Protein AF-A0A821MF45-F1 (afdb_monomer_lite)

pLDDT: mean 86.81, std 12.91, range [46.56, 97.62]

Foldseek 3Di:
DVVQLVVQLVVQCVVVVHPDRDLVSSLVSCVVVVNPVCNVVSVVVVVVVVVVVVVVCCVVVVPPVPVDDPVVVVVVVVVVVVVVVVVVVVVVVVVVVVVVVVVVVVVVVVVVVVVVVVPPDDD

Structure (mmCIF, N/CA/C/O backbone):
data_AF-A0A821MF45-F1
#
_entry.id   AF-A0A821MF45-F1
#
loop_
_atom_site.group_PDB
_atom_site.id
_atom_site.type_symbol
_atom_site.label_atom_id
_atom_site.label_alt_id
_atom_site.label_comp_id
_atom_site.label_asym_id
_atom_site.label_entity_id
_atom_site.label_seq_id
_atom_site.pdbx_PDB_ins_code
_atom_site.Cartn_x
_atom_site.Cartn_y
_atom_site.Cartn_z
_atom_site.occupancy
_atom_site.B_iso_or_equiv
_atom_site.auth_seq_id
_atom_site.auth_comp_id
_atom_site.auth_asym_id
_atom_site.auth_atom_id
_atom_site.pdbx_PDB_model_num
ATOM 1 N N . PHE A 1 1 ? -20.287 -16.683 11.703 1.00 87.75 1 PHE A N 1
ATOM 2 C CA . PHE A 1 1 ? -19.263 -15.926 12.452 1.00 87.75 1 PHE A CA 1
ATOM 3 C C . PHE A 1 1 ? -18.827 -14.666 11.709 1.00 87.75 1 PHE A C 1
ATOM 5 O O . PHE A 1 1 ? -19.216 -13.597 12.150 1.00 87.75 1 PHE A O 1
ATOM 12 N N . ILE A 1 2 ? -18.114 -14.753 10.572 1.00 93.69 2 ILE A N 1
ATOM 13 C CA . ILE A 1 2 ? -17.617 -13.555 9.856 1.00 93.69 2 ILE A CA 1
ATOM 14 C C . ILE A 1 2 ? -18.747 -12.597 9.452 1.00 93.69 2 ILE A C 1
ATOM 16 O O . ILE A 1 2 ? -18.657 -11.413 9.747 1.00 93.69 2 ILE A O 1
ATOM 20 N N . HIS A 1 3 ? -19.841 -13.096 8.865 1.00 95.75 3 HIS A N 1
ATOM 21 C CA . HIS A 1 3 ? -20.995 -12.248 8.529 1.00 95.75 3 HIS A CA 1
ATOM 22 C C . HIS A 1 3 ? -21.604 -11.552 9.753 1.00 95.75 3 HIS A C 1
ATOM 24 O O . HIS A 1 3 ? -21.894 -10.364 9.699 1.00 95.75 3 HIS A O 1
ATOM 30 N N . THR A 1 4 ? -21.755 -12.273 10.865 1.00 94.94 4 THR A N 1
ATOM 31 C CA . THR A 1 4 ? -22.284 -11.732 12.126 1.00 94.94 4 THR A CA 1
ATOM 32 C C . THR A 1 4 ? -21.389 -10.621 12.673 1.00 94.94 4 THR A C 1
ATOM 34 O O . THR A 1 4 ? -21.879 -9.566 13.059 1.00 94.94 4 THR A O 1
ATOM 37 N N . LEU A 1 5 ? -20.070 -10.837 12.654 1.00 94.06 5 LEU A N 1
ATOM 38 C CA . LEU A 1 5 ? -19.088 -9.845 13.080 1.00 94.06 5 LEU A CA 1
ATOM 39 C C . LEU A 1 5 ? -19.088 -8.620 12.158 1.00 94.06 5 LEU A C 1
ATOM 41 O O . LEU A 1 5 ? -19.049 -7.497 12.647 1.00 94.06 5 LEU A O 1
ATOM 45 N N . ALA A 1 6 ? -19.175 -8.826 10.842 1.00 95.12 6 ALA A N 1
ATOM 46 C CA . ALA A 1 6 ? -19.237 -7.746 9.863 1.00 95.12 6 ALA A CA 1
ATOM 47 C C . ALA A 1 6 ? -20.502 -6.894 10.035 1.00 95.12 6 ALA A C 1
ATOM 49 O O . ALA A 1 6 ? -20.418 -5.670 10.007 1.00 95.12 6 ALA A O 1
ATOM 50 N N . LEU A 1 7 ? -21.654 -7.526 10.280 1.00 95.19 7 LEU A N 1
ATOM 51 C CA . LEU A 1 7 ? -22.908 -6.824 10.548 1.00 95.19 7 LEU A CA 1
ATOM 52 C C . LEU A 1 7 ? -22.812 -5.992 11.835 1.00 95.19 7 LEU A C 1
ATOM 54 O O . LEU A 1 7 ? -23.200 -4.826 11.847 1.00 95.19 7 LEU A O 1
ATOM 58 N N . GLN A 1 8 ? -22.222 -6.561 12.890 1.00 95.31 8 GLN A N 1
ATOM 59 C CA . GLN A 1 8 ? -22.036 -5.857 14.157 1.00 95.31 8 GLN A CA 1
ATOM 60 C C . GLN A 1 8 ? -21.036 -4.698 14.041 1.00 95.31 8 GLN A C 1
ATOM 62 O O . GLN A 1 8 ? -21.271 -3.622 14.585 1.00 95.31 8 GLN A O 1
ATOM 67 N N . ALA A 1 9 ? -19.941 -4.881 13.304 1.00 96.06 9 ALA A N 1
ATOM 68 C CA . ALA A 1 9 ? -18.974 -3.820 13.038 1.00 96.06 9 ALA A CA 1
ATOM 69 C C . ALA A 1 9 ? -19.562 -2.711 12.155 1.00 96.06 9 ALA A C 1
ATOM 71 O O . ALA A 1 9 ? -19.245 -1.540 12.361 1.00 96.06 9 ALA A O 1
ATOM 72 N N . ASN A 1 10 ? -20.446 -3.059 11.214 1.00 95.69 10 ASN A N 1
ATOM 73 C CA . ASN A 1 10 ? -21.181 -2.080 10.423 1.00 95.69 10 ASN A CA 1
ATOM 74 C C . ASN A 1 10 ? -22.114 -1.241 11.308 1.00 95.69 10 ASN A C 1
ATOM 76 O O . ASN A 1 10 ? -22.067 -0.017 11.241 1.00 95.69 10 ASN A O 1
ATOM 80 N N . ALA A 1 11 ? -22.857 -1.873 12.222 1.00 95.50 11 ALA A N 1
ATOM 81 C CA . ALA A 1 11 ? -23.696 -1.155 13.183 1.00 95.50 11 ALA A CA 1
ATOM 82 C C . ALA A 1 11 ? -22.881 -0.183 14.060 1.00 95.50 11 ALA A C 1
ATOM 84 O O . ALA A 1 11 ? -23.290 0.958 14.264 1.00 95.50 11 ALA A O 1
ATOM 85 N N . VAL A 1 12 ? -21.693 -0.587 14.533 1.00 95.62 12 VAL A N 1
ATOM 86 C CA . VAL A 1 12 ? -20.781 0.310 15.275 1.00 95.62 12 VAL A CA 1
ATOM 87 C C . VAL A 1 12 ? -20.274 1.460 14.391 1.00 95.62 12 VAL A C 1
ATOM 89 O O . VAL A 1 12 ? -20.175 2.597 14.851 1.00 95.62 12 VAL A O 1
ATOM 92 N N . CYS A 1 13 ? -19.966 1.195 13.120 1.00 96.94 13 CYS A N 1
ATOM 93 C CA . CYS A 1 13 ? -19.527 2.213 12.163 1.00 96.94 13 CYS A CA 1
ATOM 94 C C . CYS A 1 13 ? -20.610 3.277 11.916 1.00 96.94 13 CYS A C 1
ATOM 96 O O . CYS A 1 13 ? -20.317 4.476 11.932 1.00 96.94 13 CYS A O 1
ATOM 98 N N . GLU A 1 14 ? -21.856 2.835 11.739 1.00 95.19 14 GLU A N 1
ATOM 99 C CA . GLU A 1 14 ? -23.032 3.691 11.565 1.00 95.19 14 GLU A CA 1
ATOM 100 C C . GLU A 1 14 ? -23.310 4.527 12.821 1.00 95.19 14 GLU A C 1
ATOM 102 O O . GLU A 1 14 ? -23.543 5.730 12.713 1.00 95.19 14 GLU A O 1
ATOM 107 N N . GLN A 1 15 ? -23.183 3.936 14.016 1.00 94.75 15 GLN A N 1
ATOM 108 C CA . GLN A 1 15 ? -23.305 4.655 15.294 1.00 94.75 15 GLN A CA 1
ATOM 109 C C . GLN A 1 15 ? -22.263 5.768 15.453 1.00 94.75 15 GLN A C 1
ATOM 111 O O . GLN A 1 15 ? -22.558 6.816 16.023 1.00 94.75 15 GLN A O 1
ATOM 116 N N . GLN A 1 16 ? -21.049 5.565 14.935 1.00 93.75 16 GLN A N 1
ATOM 117 C CA . GLN A 1 16 ? -19.989 6.579 14.939 1.00 93.75 16 GLN A CA 1
ATOM 118 C C . GLN A 1 16 ? -20.102 7.580 13.775 1.00 93.75 16 GLN A C 1
ATOM 120 O O . GLN A 1 16 ? -19.211 8.415 13.611 1.00 93.75 16 GLN A O 1
ATOM 125 N N . ALA A 1 17 ? -21.158 7.496 12.955 1.00 92.81 17 ALA A N 1
ATOM 126 C CA . ALA A 1 17 ? -21.370 8.306 11.754 1.00 92.81 17 ALA A CA 1
ATOM 127 C C . ALA A 1 17 ? -20.178 8.286 10.772 1.00 92.81 17 ALA A C 1
ATOM 129 O O . ALA A 1 17 ? -19.915 9.260 10.058 1.00 92.81 17 ALA A O 1
ATOM 130 N N . LYS A 1 18 ? -19.439 7.169 10.721 1.00 93.31 18 LYS A N 1
ATOM 131 C CA . LYS A 1 18 ? -18.311 6.979 9.802 1.00 93.31 18 LYS A CA 1
ATOM 132 C C . LYS A 1 18 ? -18.757 6.190 8.575 1.00 93.31 18 LYS A C 1
ATOM 134 O O . LYS A 1 18 ? -19.588 5.295 8.658 1.00 93.31 18 LYS A O 1
ATOM 139 N N . LYS A 1 19 ? -18.161 6.509 7.423 1.00 93.62 19 LYS A N 1
ATOM 140 C CA . LYS A 1 19 ? -18.448 5.842 6.137 1.00 93.62 19 LYS A CA 1
ATOM 141 C C . LYS A 1 19 ? -17.608 4.586 5.895 1.00 93.62 19 LYS A C 1
ATOM 143 O O . LYS A 1 19 ? -17.921 3.813 5.000 1.00 93.62 19 LYS A O 1
ATOM 148 N N . LEU A 1 20 ? -16.512 4.425 6.636 1.00 94.75 20 LEU A N 1
ATOM 149 C CA . LEU A 1 20 ? -15.548 3.344 6.456 1.00 94.75 20 LEU A CA 1
ATOM 150 C C . LEU A 1 20 ? -15.401 2.558 7.752 1.00 94.75 20 LEU A C 1
ATOM 152 O O . LEU A 1 20 ? -15.209 3.137 8.823 1.00 94.75 20 LEU A O 1
ATOM 156 N N . ILE A 1 21 ? -15.450 1.232 7.634 1.00 94.31 21 ILE A N 1
ATOM 157 C CA . ILE A 1 21 ? -15.221 0.330 8.758 1.00 94.31 21 IL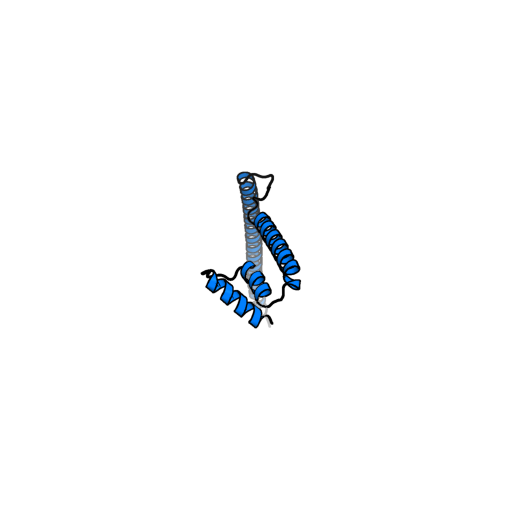E A CA 1
ATOM 158 C C . ILE A 1 21 ? -13.722 0.325 9.075 1.00 94.31 21 ILE A C 1
ATOM 160 O O . ILE A 1 21 ? -12.911 -0.140 8.277 1.00 94.31 21 ILE A O 1
ATOM 164 N N . HIS A 1 22 ? -13.360 0.849 10.244 1.00 92.38 22 HIS A N 1
ATOM 165 C CA . HIS A 1 22 ? -11.993 0.849 10.756 1.00 92.38 22 HIS A CA 1
ATOM 166 C C . HIS A 1 22 ? -11.735 -0.369 11.662 1.00 92.38 22 HIS A C 1
ATOM 168 O O . HIS A 1 22 ? -12.691 -0.938 12.196 1.00 92.38 22 HIS A O 1
ATOM 174 N N . PRO A 1 23 ? -10.462 -0.757 11.884 1.00 92.06 23 PRO A N 1
ATOM 175 C CA . PRO A 1 23 ? -10.100 -1.848 12.796 1.00 92.06 23 PRO A CA 1
ATOM 176 C C . PRO A 1 23 ? -10.698 -1.692 14.203 1.00 92.06 23 PRO A C 1
ATOM 178 O O . PRO A 1 23 ? -11.158 -2.672 14.786 1.00 92.06 23 PRO A O 1
ATOM 181 N N . ASP A 1 24 ? -10.806 -0.457 14.697 1.00 92.50 24 ASP A N 1
ATOM 182 C CA . ASP A 1 24 ? -11.441 -0.140 15.982 1.00 92.50 24 ASP A CA 1
ATOM 183 C C . ASP A 1 24 ? -12.899 -0.615 16.057 1.00 92.50 24 ASP A C 1
ATOM 185 O O . ASP A 1 24 ? -13.348 -1.103 17.093 1.00 92.50 24 ASP A O 1
ATOM 189 N N . HIS A 1 25 ? -13.645 -0.536 14.948 1.00 94.56 25 HIS A N 1
ATOM 190 C CA . HIS A 1 25 ? -15.045 -0.966 14.911 1.00 94.56 25 HIS A CA 1
ATOM 191 C C . HIS A 1 25 ? -15.166 -2.486 15.077 1.00 94.56 25 HIS A C 1
ATOM 193 O O . HIS A 1 25 ? -16.144 -2.965 15.648 1.00 94.56 25 HIS A O 1
ATOM 199 N N . ILE A 1 26 ? -14.164 -3.247 14.621 1.00 93.69 26 ILE A N 1
ATOM 200 C CA . ILE A 1 26 ? -14.099 -4.701 14.815 1.00 93.69 26 ILE A CA 1
ATOM 201 C C . ILE A 1 26 ? -13.828 -5.027 16.285 1.00 93.69 26 ILE A C 1
ATOM 203 O O . ILE A 1 26 ? -14.464 -5.921 16.837 1.00 93.69 26 ILE A O 1
ATOM 207 N N . VAL A 1 27 ? -12.936 -4.278 16.942 1.00 93.19 27 VAL A N 1
ATOM 208 C CA . VAL A 1 27 ? -12.635 -4.451 18.373 1.00 93.19 27 VAL A CA 1
ATOM 209 C C . VAL A 1 27 ? -13.880 -4.199 19.227 1.00 93.19 27 VAL A C 1
ATOM 211 O O . VAL A 1 27 ? -14.224 -5.027 20.068 1.00 93.19 27 VAL A O 1
ATOM 214 N N . THR A 1 28 ? -14.611 -3.112 18.967 1.00 92.94 28 THR A N 1
ATOM 215 C CA . THR A 1 28 ? -15.874 -2.820 19.665 1.00 92.94 28 THR A CA 1
ATOM 216 C C . THR A 1 28 ? -16.969 -3.843 19.342 1.00 92.94 28 THR A C 1
ATOM 218 O O . THR A 1 28 ? -17.748 -4.217 20.216 1.00 92.94 28 THR A O 1
ATOM 221 N N . ALA A 1 29 ? -17.034 -4.343 18.105 1.00 94.44 29 ALA A N 1
ATOM 222 C CA . ALA A 1 29 ? -17.979 -5.397 17.742 1.00 94.44 29 ALA A CA 1
ATOM 223 C C . ALA A 1 29 ? -17.707 -6.710 18.495 1.00 94.44 29 ALA A C 1
ATOM 225 O O . ALA A 1 29 ? -18.655 -7.379 18.903 1.00 94.44 29 ALA A O 1
ATOM 226 N N . LEU A 1 30 ? -16.436 -7.062 18.723 1.00 93.06 30 LEU A N 1
ATOM 227 C CA . LEU A 1 30 ? -16.057 -8.224 19.533 1.00 93.06 30 LEU A CA 1
ATOM 228 C C . LEU A 1 30 ? -16.465 -8.059 21.001 1.00 93.06 30 LEU A C 1
ATOM 230 O O . LEU A 1 30 ? -16.981 -9.016 21.578 1.00 93.06 30 LEU A O 1
ATOM 234 N N . ASP A 1 31 ? -16.300 -6.861 21.573 1.00 91.75 31 ASP A N 1
ATOM 235 C CA . ASP A 1 31 ? -16.756 -6.561 22.938 1.00 91.75 31 ASP A CA 1
ATOM 236 C C . ASP A 1 31 ? -18.281 -6.741 23.062 1.00 91.75 31 ASP A C 1
ATOM 238 O O . ASP A 1 31 ? -18.765 -7.421 23.968 1.00 91.75 31 ASP A O 1
ATOM 242 N N . ASN A 1 32 ? -19.042 -6.208 22.100 1.00 91.00 32 ASN A N 1
ATOM 243 C CA . ASN A 1 32 ? -20.507 -6.291 22.077 1.00 91.00 32 ASN A CA 1
ATOM 244 C C . ASN A 1 32 ? -21.035 -7.726 21.914 1.00 91.00 32 ASN A C 1
ATOM 246 O O . ASN A 1 32 ? -22.122 -8.043 22.391 1.00 91.00 32 ASN A O 1
ATOM 250 N N . LEU A 1 33 ? -20.280 -8.592 21.235 1.00 91.44 33 LEU A N 1
ATOM 251 C CA . LEU A 1 33 ? -20.617 -10.008 21.063 1.00 91.44 33 LEU A CA 1
ATOM 252 C C . LEU A 1 33 ? -20.148 -10.882 22.243 1.00 91.44 33 LEU A C 1
ATOM 254 O O . LEU A 1 33 ? -20.424 -12.080 22.252 1.00 91.44 33 LEU A O 1
ATOM 258 N N . GLY A 1 34 ? -19.444 -10.311 23.229 1.00 92.44 34 GLY A N 1
ATOM 259 C CA . GLY A 1 34 ? -18.923 -11.035 24.394 1.00 92.44 34 GLY A CA 1
ATOM 260 C C . GLY A 1 34 ? -17.620 -11.803 24.136 1.00 92.44 34 GLY A C 1
ATOM 261 O O . GLY A 1 34 ? -17.235 -12.662 24.927 1.00 92.44 34 GLY A O 1
ATOM 262 N N . PHE A 1 35 ? -16.907 -11.497 23.051 1.00 92.00 35 PHE A N 1
ATOM 263 C CA . PHE A 1 35 ? -15.689 -12.186 22.607 1.00 92.00 35 PHE A CA 1
ATOM 264 C C . PHE A 1 35 ? -14.394 -11.517 23.101 1.00 92.00 35 PHE A C 1
ATOM 266 O O . PHE A 1 35 ? -13.394 -11.431 22.384 1.00 92.00 35 PHE A O 1
ATOM 273 N N . ASN A 1 36 ? -14.384 -11.081 24.362 1.00 88.25 36 ASN A N 1
ATOM 274 C CA . ASN A 1 36 ? -13.290 -10.306 24.964 1.00 88.25 36 ASN A CA 1
ATOM 275 C C . ASN A 1 36 ? -11.937 -11.039 24.981 1.00 88.25 36 ASN A C 1
ATOM 277 O O . ASN A 1 36 ? -10.887 -10.398 24.969 1.00 88.25 36 ASN A O 1
ATOM 281 N N . SER A 1 37 ? -11.936 -12.375 24.977 1.00 92.62 37 SER A N 1
ATOM 282 C CA . SER A 1 37 ? -10.714 -13.190 24.937 1.00 92.62 37 SER A CA 1
ATOM 283 C C . SER A 1 37 ? -9.881 -12.962 23.671 1.00 92.62 37 SER A C 1
ATOM 285 O O . SER A 1 37 ? -8.654 -13.033 23.719 1.00 92.62 37 SER A O 1
ATOM 287 N N . TYR A 1 38 ? -10.523 -12.633 22.547 1.00 90.44 38 TYR A N 1
ATOM 288 C CA . TYR A 1 38 ? -9.845 -12.388 21.272 1.00 90.44 38 TYR A CA 1
ATOM 289 C C . TYR A 1 38 ? -9.321 -10.958 21.128 1.00 90.44 38 TYR A C 1
ATOM 291 O O . TYR A 1 38 ? -8.426 -10.715 20.319 1.00 90.44 38 TYR A O 1
ATOM 299 N N . LYS A 1 39 ? -9.808 -10.023 21.952 1.00 89.38 39 LYS A N 1
ATOM 300 C CA . LYS A 1 39 ? -9.476 -8.596 21.881 1.00 89.38 39 LYS A CA 1
ATOM 301 C C . LYS A 1 39 ? -7.974 -8.333 21.884 1.00 89.38 39 LYS A C 1
ATOM 303 O O . LYS A 1 39 ? -7.478 -7.590 21.045 1.00 89.38 39 LYS A O 1
ATOM 308 N N . LYS A 1 40 ? -7.246 -8.976 22.801 1.00 91.94 40 LYS A N 1
ATOM 309 C CA . LYS A 1 40 ? -5.792 -8.808 22.933 1.00 91.94 40 LYS A CA 1
ATOM 310 C C . LYS A 1 40 ? -5.058 -9.218 21.654 1.00 91.94 40 LYS A C 1
ATOM 312 O O . LYS A 1 40 ? -4.191 -8.493 21.183 1.00 91.94 40 LYS A O 1
ATOM 317 N N . ASN A 1 41 ? -5.448 -10.345 21.064 1.00 92.12 41 ASN A N 1
ATOM 318 C CA . ASN A 1 41 ? -4.836 -10.835 19.831 1.00 92.12 41 ASN A CA 1
ATOM 319 C C . ASN A 1 41 ? -5.168 -9.923 18.643 1.00 92.12 41 ASN A C 1
ATOM 321 O O . ASN A 1 41 ? -4.300 -9.661 17.817 1.00 92.12 41 ASN A O 1
ATOM 325 N N . CYS A 1 42 ? -6.395 -9.398 18.580 1.00 92.00 42 CYS A N 1
ATOM 326 C CA . CYS A 1 42 ? -6.802 -8.448 17.546 1.00 92.00 42 CYS A CA 1
ATOM 327 C C . CYS A 1 42 ? -6.057 -7.111 17.649 1.00 92.00 42 CYS A C 1
ATOM 329 O O . CYS A 1 42 ? -5.643 -6.580 16.624 1.00 92.00 42 CYS A O 1
ATOM 331 N N . LEU A 1 43 ? -5.850 -6.588 18.862 1.00 92.38 43 LEU A N 1
ATOM 332 C CA . LEU A 1 43 ? -5.081 -5.359 19.081 1.00 92.38 43 LEU A CA 1
ATOM 333 C C . LEU A 1 43 ? -3.614 -5.532 18.675 1.00 92.38 43 LEU A C 1
ATOM 335 O O . LEU A 1 43 ? -3.089 -4.694 17.949 1.00 92.38 43 LEU A O 1
ATOM 339 N N . ASN A 1 44 ? -2.988 -6.650 19.050 1.00 94.12 44 ASN A N 1
ATOM 340 C CA . ASN A 1 44 ? -1.623 -6.958 18.619 1.00 94.12 44 ASN A CA 1
ATOM 341 C C . ASN A 1 44 ? -1.529 -7.062 17.087 1.00 94.12 44 ASN A C 1
ATOM 343 O O . ASN A 1 44 ? -0.632 -6.489 16.479 1.00 94.12 44 ASN A O 1
ATOM 347 N N . ALA A 1 45 ? -2.479 -7.751 16.444 1.00 93.31 45 ALA A N 1
ATOM 348 C CA . ALA A 1 45 ? -2.513 -7.866 14.985 1.00 93.31 45 ALA A CA 1
ATOM 349 C C . ALA A 1 45 ? -2.718 -6.506 14.294 1.00 93.31 45 ALA A C 1
ATOM 351 O O . ALA A 1 45 ? -2.148 -6.261 13.232 1.00 93.31 45 ALA A O 1
ATOM 352 N N . MET A 1 46 ? -3.511 -5.614 14.897 1.00 92.19 46 MET A N 1
ATOM 353 C CA . MET A 1 46 ? -3.709 -4.247 14.416 1.00 92.19 46 MET A CA 1
ATOM 354 C C . MET A 1 46 ? -2.410 -3.438 14.475 1.00 92.19 46 MET A C 1
ATOM 356 O O . MET A 1 46 ? -2.073 -2.772 13.498 1.00 92.19 46 MET A O 1
ATOM 360 N N . GLU A 1 47 ? -1.670 -3.527 15.582 1.00 94.12 47 GLU A N 1
ATOM 361 C CA . GLU A 1 47 ? -0.372 -2.865 15.747 1.00 94.12 47 GLU A CA 1
ATOM 362 C C . GLU A 1 47 ? 0.646 -3.385 14.727 1.00 94.12 47 GLU A C 1
ATOM 364 O O . GLU A 1 47 ? 1.218 -2.594 13.978 1.00 94.12 47 GLU A O 1
ATOM 369 N N . THR A 1 48 ? 0.785 -4.708 14.589 1.00 94.44 48 THR A N 1
ATOM 370 C CA . THR A 1 48 ? 1.674 -5.314 13.585 1.00 94.44 48 THR A CA 1
ATOM 371 C C . THR A 1 48 ? 1.318 -4.865 12.165 1.00 94.44 48 THR A C 1
ATOM 373 O O . THR A 1 48 ? 2.191 -4.449 11.404 1.00 94.44 48 THR A O 1
ATOM 376 N N . ALA A 1 49 ? 0.033 -4.867 11.798 1.00 93.00 49 ALA A N 1
ATOM 377 C CA . ALA A 1 49 ? -0.402 -4.395 10.484 1.00 93.00 49 ALA A CA 1
ATOM 378 C C . ALA A 1 49 ? -0.101 -2.900 10.278 1.00 93.00 49 ALA A C 1
ATOM 380 O O . ALA A 1 49 ? 0.273 -2.477 9.180 1.00 93.00 49 ALA A O 1
ATOM 381 N N . GLN A 1 50 ? -0.240 -2.084 11.325 1.00 92.12 50 GLN A N 1
ATOM 382 C CA . GLN A 1 50 ? 0.079 -0.661 11.276 1.00 92.12 50 GLN A CA 1
ATOM 383 C C . GLN A 1 50 ? 1.584 -0.422 11.102 1.00 92.12 50 GLN A C 1
ATOM 385 O O . GLN A 1 50 ? 1.975 0.425 10.292 1.00 92.12 50 GLN A O 1
ATOM 390 N N . GLU A 1 51 ? 2.427 -1.186 11.792 1.00 94.38 51 GLU A N 1
ATOM 391 C CA . GLU A 1 51 ? 3.880 -1.161 11.626 1.00 94.38 51 GLU A CA 1
ATOM 392 C C . GLU A 1 51 ? 4.296 -1.578 10.215 1.00 94.38 51 GLU A C 1
ATOM 394 O O . GLU A 1 51 ? 5.074 -0.872 9.571 1.00 94.38 51 GLU A O 1
ATOM 399 N N . GLU A 1 52 ? 3.740 -2.668 9.686 1.00 93.69 52 GLU A N 1
ATOM 400 C CA . GLU A 1 52 ? 4.004 -3.117 8.318 1.00 93.69 52 GLU A CA 1
ATOM 401 C C . GLU A 1 52 ? 3.612 -2.055 7.288 1.00 93.69 52 GLU A C 1
ATOM 403 O O . GLU A 1 52 ? 4.365 -1.767 6.352 1.00 93.69 52 GLU A O 1
ATOM 408 N N . MET A 1 53 ? 2.447 -1.429 7.462 1.00 91.38 53 MET A N 1
ATOM 409 C CA . MET A 1 53 ? 1.994 -0.340 6.599 1.00 91.38 53 MET A CA 1
ATOM 410 C C . MET A 1 53 ? 2.909 0.882 6.715 1.00 91.38 53 MET A C 1
ATOM 412 O O . MET A 1 53 ? 3.226 1.506 5.699 1.00 91.38 53 MET A O 1
ATOM 416 N N . ALA A 1 54 ? 3.389 1.210 7.916 1.00 90.38 54 ALA A N 1
ATOM 417 C CA . ALA A 1 54 ? 4.353 2.284 8.125 1.00 90.38 54 ALA A CA 1
ATOM 418 C C . ALA A 1 54 ? 5.704 1.971 7.462 1.00 90.38 54 ALA A C 1
ATOM 420 O O . ALA A 1 54 ? 6.274 2.836 6.796 1.00 90.38 54 ALA A O 1
ATOM 421 N N . GLN A 1 55 ? 6.198 0.737 7.569 1.00 88.81 55 GLN A N 1
ATOM 422 C CA . GLN A 1 55 ? 7.417 0.288 6.896 1.00 88.81 55 GLN A CA 1
ATOM 423 C C . GLN A 1 55 ? 7.266 0.327 5.373 1.00 88.81 55 GLN A C 1
ATOM 425 O O . GLN A 1 55 ? 8.146 0.845 4.690 1.00 88.81 55 GLN A O 1
ATOM 430 N N . LYS A 1 56 ? 6.141 -0.149 4.823 1.00 88.81 56 LYS A N 1
ATOM 431 C CA . LYS A 1 56 ? 5.836 -0.051 3.385 1.00 88.81 56 LYS A CA 1
ATOM 432 C C . LYS A 1 56 ? 5.789 1.404 2.927 1.00 88.81 56 LYS A C 1
ATOM 434 O O . LYS A 1 56 ? 6.395 1.743 1.917 1.00 88.81 56 LYS A O 1
ATOM 439 N N . ARG A 1 57 ? 5.148 2.290 3.697 1.00 85.75 57 ARG A N 1
ATOM 440 C CA . ARG A 1 57 ? 5.139 3.734 3.416 1.00 85.75 57 ARG A CA 1
ATOM 441 C C . ARG A 1 57 ? 6.543 4.324 3.436 1.00 85.75 57 ARG A C 1
ATOM 443 O O . ARG A 1 57 ? 6.853 5.079 2.527 1.00 85.75 57 ARG A O 1
ATOM 450 N N . LYS A 1 58 ? 7.390 3.954 4.402 1.00 84.00 58 LYS A N 1
ATOM 451 C CA . LYS A 1 58 ? 8.806 4.357 4.446 1.00 84.00 58 LYS A CA 1
ATOM 452 C C . LYS A 1 58 ? 9.608 3.802 3.270 1.00 84.00 58 LYS A C 1
ATOM 454 O O . LYS A 1 58 ? 10.478 4.499 2.782 1.00 84.00 58 LYS A O 1
ATOM 459 N N . LYS A 1 59 ? 9.323 2.593 2.784 1.00 81.88 59 LYS A N 1
ATOM 460 C CA . LYS A 1 59 ? 9.970 2.049 1.577 1.00 81.88 59 LYS A CA 1
ATOM 461 C C . LYS A 1 59 ? 9.534 2.779 0.302 1.00 81.88 59 LYS A C 1
ATOM 463 O O . LYS A 1 59 ? 10.358 2.990 -0.572 1.00 81.88 59 LYS A O 1
ATOM 468 N N . LEU A 1 60 ? 8.259 3.163 0.206 1.00 77.88 60 LEU A N 1
ATOM 469 C CA . LEU A 1 60 ? 7.693 3.847 -0.966 1.00 77.88 60 LEU A CA 1
ATOM 470 C C . LEU A 1 60 ? 8.012 5.350 -1.005 1.00 77.88 60 LEU A C 1
ATOM 472 O O . LEU A 1 60 ? 8.331 5.884 -2.058 1.00 77.88 60 LEU A O 1
ATOM 476 N N . HIS A 1 61 ? 7.879 6.035 0.134 1.00 69.12 61 HIS A N 1
ATOM 477 C CA . HIS A 1 61 ? 8.033 7.491 0.271 1.00 69.12 61 HIS A CA 1
ATOM 478 C C . HIS A 1 61 ? 9.343 7.895 0.926 1.00 69.12 61 HIS A C 1
ATOM 480 O O . HIS A 1 61 ? 9.670 9.083 0.962 1.00 69.12 61 HIS A O 1
ATOM 486 N N . GLY A 1 62 ? 10.078 6.943 1.499 1.00 66.56 62 GLY A N 1
ATOM 487 C CA . GLY A 1 62 ? 11.459 7.197 1.851 1.00 66.56 62 GLY A CA 1
ATOM 488 C C . GLY A 1 62 ? 12.135 7.615 0.567 1.00 66.56 62 GLY A C 1
ATOM 489 O O . GLY A 1 62 ? 12.236 6.815 -0.363 1.00 66.56 62 GLY A O 1
ATOM 490 N N . LYS A 1 63 ? 12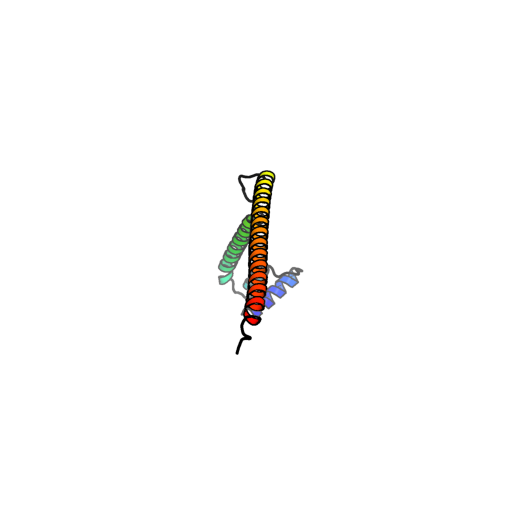.555 8.885 0.510 1.00 59.19 63 LYS A N 1
ATOM 491 C CA . LYS A 1 63 ? 13.566 9.312 -0.450 1.00 59.19 63 LYS A CA 1
ATOM 492 C C . LYS A 1 63 ? 14.610 8.206 -0.425 1.00 59.19 63 LYS A C 1
ATOM 494 O O . LYS A 1 63 ? 15.069 7.894 0.681 1.00 59.19 63 LYS A O 1
ATOM 499 N N . PRO A 1 64 ? 14.939 7.574 -1.564 1.00 57.31 64 PRO A N 1
ATOM 500 C CA . PRO A 1 64 ? 16.081 6.695 -1.559 1.00 57.31 64 PRO A CA 1
ATOM 501 C C . PRO A 1 64 ? 17.194 7.542 -0.962 1.00 57.31 64 PRO A C 1
ATOM 503 O O . PRO A 1 64 ? 17.452 8.651 -1.438 1.00 57.31 64 PRO A O 1
ATOM 506 N N . THR A 1 65 ? 17.822 7.059 0.1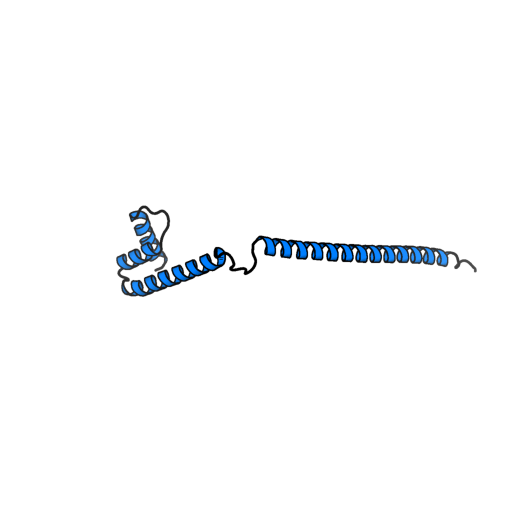04 1.00 54.59 65 THR A N 1
ATOM 507 C CA . THR A 1 65 ? 19.146 7.529 0.503 1.00 54.59 65 THR A CA 1
ATOM 508 C C . THR A 1 65 ? 20.111 7.059 -0.587 1.00 54.59 65 THR A C 1
ATOM 510 O O . THR A 1 65 ? 21.040 6.299 -0.351 1.00 54.59 65 THR A O 1
ATOM 513 N N . SER A 1 66 ? 19.811 7.421 -1.834 1.00 56.22 66 SER A N 1
ATOM 514 C CA . SER A 1 66 ? 20.762 7.462 -2.904 1.00 56.22 66 SER A CA 1
ATOM 515 C C . SER A 1 66 ? 21.807 8.430 -2.393 1.00 56.22 66 SER A C 1
ATOM 517 O O . SER A 1 66 ? 21.518 9.588 -2.096 1.00 56.22 66 SER A O 1
ATOM 519 N N . ILE A 1 67 ? 23.010 7.907 -2.230 1.00 61.97 67 ILE A N 1
ATOM 520 C CA . ILE A 1 67 ? 24.223 8.685 -1.985 1.00 61.97 67 ILE A CA 1
ATOM 521 C C . ILE A 1 67 ? 24.403 9.759 -3.069 1.00 61.97 67 ILE A C 1
ATOM 523 O O . ILE A 1 67 ? 25.079 10.753 -2.840 1.00 61.97 67 ILE A O 1
ATOM 527 N N . TYR A 1 68 ? 23.760 9.560 -4.223 1.00 64.62 68 TYR A N 1
ATOM 528 C CA . TYR A 1 68 ? 23.745 10.462 -5.358 1.00 64.62 68 TYR A CA 1
ATOM 529 C C . TYR A 1 68 ? 22.572 11.430 -5.286 1.00 64.62 68 TYR A C 1
ATOM 531 O O . TYR A 1 68 ? 21.417 11.042 -5.068 1.00 64.62 68 TYR A O 1
ATOM 539 N N . SER A 1 69 ? 22.886 12.693 -5.533 1.00 77.81 69 SER A N 1
ATOM 540 C CA . SER A 1 69 ? 21.918 13.755 -5.762 1.00 77.81 69 SER A CA 1
ATOM 541 C C . SER A 1 69 ? 21.017 13.445 -6.968 1.00 77.81 69 SER A C 1
ATOM 543 O O . SER A 1 69 ? 21.356 12.660 -7.856 1.00 77.81 69 SER A O 1
ATOM 545 N N . GLN A 1 70 ? 19.851 14.095 -7.035 1.00 78.81 70 GLN A N 1
ATOM 546 C CA . GLN A 1 70 ? 18.918 13.945 -8.161 1.00 78.81 70 GLN A CA 1
ATOM 547 C C . GLN A 1 70 ? 19.564 14.302 -9.514 1.00 78.81 70 GLN A C 1
ATOM 549 O O . GLN A 1 70 ? 19.177 13.762 -10.549 1.00 78.81 70 GLN A O 1
ATOM 554 N N . GLU A 1 71 ? 20.537 15.214 -9.509 1.00 82.56 71 GLU A N 1
ATOM 555 C CA . GLU A 1 71 ? 2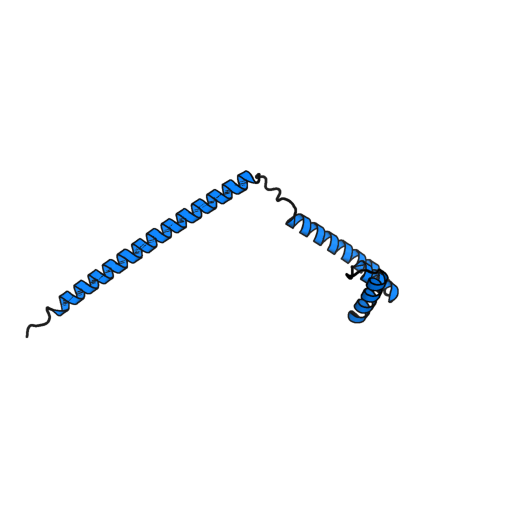1.263 15.638 -10.706 1.00 82.56 71 GLU A CA 1
ATOM 556 C C . GLU A 1 71 ? 22.230 14.558 -11.204 1.00 82.56 71 GLU A C 1
ATOM 558 O O . GLU A 1 71 ? 22.252 14.258 -12.396 1.00 82.56 71 GLU A O 1
ATOM 563 N N . GLU A 1 72 ? 22.983 13.927 -10.302 1.00 85.56 72 GLU A N 1
ATOM 564 C CA . GLU A 1 72 ? 23.892 12.829 -10.649 1.00 85.56 72 GLU A CA 1
ATOM 565 C C . GLU A 1 72 ? 23.133 11.616 -11.189 1.00 85.56 72 GLU A C 1
ATOM 567 O O . GLU A 1 72 ? 23.547 11.034 -12.190 1.00 85.56 72 GLU A O 1
ATOM 572 N N . LEU A 1 73 ? 21.983 11.283 -10.593 1.00 84.81 73 LEU A N 1
ATOM 573 C CA . LEU A 1 73 ? 21.138 10.193 -11.080 1.00 84.81 73 LEU A CA 1
ATOM 574 C C . LEU A 1 73 ? 20.606 10.474 -12.493 1.00 84.81 73 LEU A C 1
ATOM 576 O O . LEU A 1 73 ? 20.575 9.577 -13.332 1.00 84.81 73 LEU A O 1
ATOM 580 N N . ARG A 1 74 ? 20.234 11.729 -12.782 1.00 87.94 74 ARG A N 1
ATOM 581 C CA . ARG A 1 74 ? 19.810 12.135 -14.129 1.00 87.94 74 ARG A CA 1
ATOM 582 C C . ARG A 1 74 ? 20.951 11.997 -15.134 1.00 87.94 74 ARG A C 1
ATOM 584 O O . ARG A 1 74 ? 20.721 11.481 -16.218 1.00 87.94 74 ARG A O 1
ATOM 591 N N . ARG A 1 75 ? 22.172 12.416 -14.774 1.00 91.44 75 ARG A N 1
ATOM 592 C CA . ARG A 1 75 ? 23.346 12.240 -15.647 1.00 91.44 75 ARG A CA 1
ATOM 593 C C . ARG A 1 75 ? 23.584 10.767 -15.971 1.00 91.44 75 ARG A C 1
ATOM 595 O O . ARG A 1 75 ? 23.789 10.438 -17.129 1.00 91.44 75 ARG A O 1
ATOM 602 N N . GLN A 1 76 ? 23.522 9.889 -14.970 1.00 90.50 76 GLN A N 1
ATOM 603 C CA . GLN A 1 76 ? 23.674 8.446 -15.185 1.00 90.50 76 GLN A CA 1
ATOM 604 C C . GLN A 1 76 ? 22.582 7.888 -16.102 1.00 90.50 76 GLN A C 1
ATOM 606 O O . GLN A 1 76 ? 22.875 7.099 -16.993 1.00 90.50 76 GLN A O 1
ATOM 611 N N . GLN A 1 77 ? 21.335 8.318 -15.907 1.00 93.31 77 GLN A N 1
ATOM 612 C CA . GLN A 1 77 ? 20.220 7.905 -16.752 1.00 93.31 77 GLN A CA 1
ATOM 613 C C . GLN A 1 77 ? 20.403 8.348 -18.212 1.00 93.31 77 GLN A C 1
ATOM 615 O O . GLN A 1 77 ? 20.167 7.549 -19.112 1.00 93.31 77 GLN A O 1
ATOM 620 N N . GLU A 1 78 ? 20.837 9.590 -18.442 1.00 95.25 78 GLU A N 1
ATOM 621 C CA . GLU A 1 78 ? 21.089 10.117 -19.788 1.00 95.25 78 GLU A CA 1
ATOM 622 C C . GLU A 1 78 ? 22.185 9.314 -20.499 1.00 95.25 78 GLU A C 1
ATOM 624 O O . GLU A 1 78 ? 21.981 8.879 -21.626 1.00 95.25 78 GLU A O 1
ATOM 629 N N . ILE A 1 79 ? 23.294 9.023 -19.805 1.00 96.06 79 ILE A N 1
ATOM 630 C CA . ILE A 1 79 ? 24.399 8.215 -20.346 1.00 96.06 79 ILE A CA 1
ATOM 631 C C . ILE A 1 79 ? 23.907 6.822 -20.756 1.00 96.06 79 ILE A C 1
ATOM 633 O O . ILE A 1 79 ? 24.228 6.352 -21.844 1.00 96.06 79 ILE A O 1
ATOM 637 N N . LEU A 1 80 ? 23.104 6.164 -19.912 1.00 96.50 80 LEU A N 1
ATOM 638 C CA . LEU A 1 80 ? 22.548 4.844 -20.229 1.00 96.50 80 LEU A CA 1
ATOM 639 C C . LEU A 1 80 ? 21.606 4.890 -21.439 1.00 96.50 80 LEU A C 1
ATOM 641 O O . LEU A 1 80 ? 21.580 3.955 -22.235 1.00 96.50 80 LEU A O 1
ATOM 645 N N . PHE A 1 81 ? 20.827 5.963 -21.588 1.00 97.62 81 PHE A N 1
ATOM 646 C CA . PHE A 1 81 ? 19.960 6.131 -22.751 1.00 97.62 81 PHE A CA 1
ATOM 647 C C . PHE A 1 81 ? 20.732 6.447 -24.028 1.00 97.62 81 PHE A C 1
ATOM 649 O O . PHE A 1 81 ? 20.329 5.978 -25.090 1.00 97.62 81 PHE A O 1
ATOM 656 N N . GLU A 1 82 ? 21.812 7.217 -23.944 1.00 97.12 82 GLU A N 1
ATOM 657 C CA . GLU A 1 82 ? 22.681 7.504 -25.084 1.00 97.12 82 GLU A CA 1
ATOM 658 C C . GLU A 1 82 ? 23.370 6.224 -25.570 1.00 97.12 82 GLU A C 1
ATOM 660 O O . GLU A 1 82 ? 23.235 5.876 -26.740 1.00 97.12 82 GLU A O 1
ATOM 665 N N . GLN A 1 83 ? 23.941 5.434 -24.655 1.00 97.12 83 GLN A N 1
ATOM 666 C CA . GLN A 1 83 ? 24.519 4.121 -24.968 1.00 97.12 83 GLN A CA 1
ATOM 667 C C . GLN A 1 83 ? 23.503 3.176 -25.624 1.00 97.12 83 GLN A C 1
ATOM 669 O O . GLN A 1 83 ? 23.785 2.583 -26.661 1.00 97.12 83 GLN A O 1
ATOM 674 N N . ALA A 1 84 ? 22.289 3.078 -25.073 1.00 96.81 84 ALA A N 1
ATOM 675 C CA . ALA A 1 84 ? 21.247 2.225 -25.644 1.00 96.81 84 ALA A CA 1
ATOM 676 C C . ALA A 1 84 ? 20.803 2.673 -27.050 1.00 96.81 84 ALA A C 1
ATOM 678 O O . ALA A 1 84 ? 20.421 1.840 -2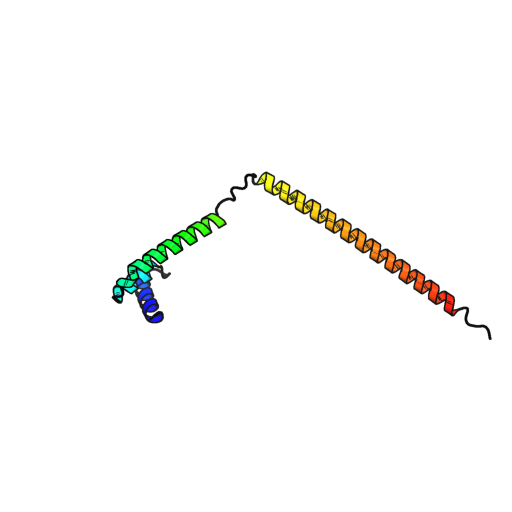7.871 1.00 96.81 84 ALA A O 1
ATOM 679 N N . ARG A 1 85 ? 20.830 3.983 -27.341 1.00 96.88 85 ARG A N 1
ATOM 680 C CA . ARG A 1 85 ? 20.533 4.513 -28.683 1.00 96.88 85 ARG A CA 1
ATOM 681 C C . ARG A 1 85 ? 21.642 4.180 -29.671 1.00 96.88 85 ARG A C 1
ATOM 683 O O . ARG A 1 85 ? 21.327 3.787 -30.788 1.00 96.88 85 ARG A O 1
ATOM 690 N N . GLU A 1 86 ? 22.899 4.327 -29.263 1.00 96.62 86 GLU A N 1
ATOM 691 C CA . GLU A 1 86 ? 24.054 3.980 -30.094 1.00 96.62 86 GLU A CA 1
ATOM 692 C C . GLU A 1 86 ? 24.062 2.488 -30.439 1.00 96.62 86 GLU A C 1
ATOM 694 O O . GLU A 1 86 ? 24.199 2.134 -31.608 1.00 96.62 86 GLU A O 1
ATOM 699 N N . GLU A 1 87 ? 23.842 1.615 -29.451 1.00 96.25 87 GLU A N 1
ATOM 700 C CA . GLU A 1 87 ? 23.751 0.166 -29.669 1.00 96.25 87 GLU A CA 1
ATOM 701 C C . GLU A 1 87 ? 22.614 -0.195 -30.632 1.00 96.25 87 GLU A C 1
ATOM 703 O O . GLU A 1 87 ? 22.802 -1.001 -31.542 1.00 96.25 87 GLU A O 1
ATOM 708 N N . LEU A 1 88 ? 21.439 0.422 -30.470 1.00 96.44 88 LEU A N 1
ATOM 709 C CA . LEU A 1 88 ? 20.308 0.187 -31.365 1.00 96.44 88 LEU A CA 1
ATOM 710 C C . LEU A 1 88 ? 20.612 0.645 -32.795 1.00 96.44 88 LEU A C 1
ATOM 712 O O . LEU A 1 88 ? 20.304 -0.078 -33.739 1.00 96.44 88 LEU A O 1
ATOM 716 N N . GLN A 1 89 ? 21.238 1.812 -32.956 1.00 95.62 89 GLN A N 1
ATOM 717 C CA . GLN A 1 89 ? 21.612 2.324 -34.270 1.00 95.62 89 GLN A CA 1
ATOM 718 C C . GLN A 1 89 ? 22.627 1.402 -34.960 1.00 95.62 89 GLN A C 1
ATOM 720 O O . GLN A 1 89 ? 22.461 1.091 -36.135 1.00 95.62 89 GLN A O 1
ATOM 725 N N . GLN A 1 90 ? 23.639 0.920 -34.233 1.00 94.81 90 GLN A N 1
ATOM 726 C CA . GLN A 1 90 ? 24.623 -0.023 -34.777 1.00 94.81 90 GLN A CA 1
ATOM 727 C C . GLN A 1 90 ? 23.968 -1.333 -35.227 1.00 94.81 90 GLN A C 1
ATOM 729 O O . GLN A 1 90 ? 24.259 -1.829 -36.312 1.00 94.81 90 GLN A O 1
ATOM 734 N N . LEU A 1 91 ? 23.044 -1.870 -34.426 1.00 95.38 91 LEU A N 1
ATOM 735 C CA . LEU A 1 91 ? 22.298 -3.076 -34.788 1.00 95.38 91 LEU A CA 1
ATOM 736 C C . LEU A 1 91 ? 21.442 -2.869 -36.045 1.00 95.38 91 LEU A C 1
ATOM 738 O O . LEU A 1 91 ? 21.424 -3.737 -36.917 1.00 95.38 91 LEU A O 1
ATOM 742 N N . GLU A 1 92 ? 20.759 -1.727 -36.166 1.00 94.00 92 GLU A N 1
ATOM 743 C CA . GLU A 1 92 ? 19.977 -1.392 -37.362 1.00 94.00 92 GLU A CA 1
ATOM 744 C C . GLU A 1 92 ? 20.863 -1.251 -38.610 1.00 94.00 92 GLU A C 1
ATOM 746 O O . GLU A 1 92 ? 20.494 -1.735 -39.683 1.00 94.00 92 GLU A O 1
ATOM 751 N N . GLU A 1 93 ? 22.038 -0.630 -38.478 1.00 92.50 93 GLU A N 1
ATOM 752 C CA . GLU A 1 93 ? 23.016 -0.495 -39.563 1.00 92.50 93 GLU A CA 1
ATOM 753 C C . GLU A 1 93 ? 23.543 -1.866 -40.025 1.00 92.50 93 GLU A C 1
ATOM 755 O O . GLU A 1 93 ? 23.558 -2.147 -41.229 1.00 92.50 93 GLU A O 1
ATOM 760 N N . ASP A 1 94 ? 23.896 -2.749 -39.087 1.00 92.94 94 ASP A N 1
ATOM 761 C CA . ASP A 1 94 ? 24.353 -4.115 -39.369 1.00 92.94 94 ASP A CA 1
ATOM 762 C C . ASP A 1 94 ? 23.263 -4.964 -40.043 1.00 92.94 94 ASP A C 1
ATOM 764 O O . ASP A 1 94 ? 23.524 -5.700 -41.003 1.00 92.94 94 ASP A O 1
ATOM 768 N N . ASP A 1 95 ? 22.021 -4.873 -39.565 1.00 93.06 95 ASP A N 1
ATOM 769 C CA . ASP A 1 95 ? 20.890 -5.613 -40.125 1.00 93.06 95 ASP A CA 1
ATOM 770 C C . ASP A 1 95 ? 20.501 -5.101 -41.515 1.00 93.06 95 ASP A C 1
ATOM 772 O O . ASP A 1 95 ? 20.197 -5.898 -42.417 1.00 93.06 95 ASP A O 1
ATOM 776 N N . TRP A 1 96 ? 20.578 -3.787 -41.735 1.00 92.69 96 TRP A N 1
ATOM 777 C CA . TRP A 1 96 ? 20.399 -3.192 -43.054 1.00 92.69 96 TRP A CA 1
ATOM 778 C C . TRP A 1 96 ? 21.490 -3.649 -44.028 1.00 92.69 96 TRP A C 1
ATOM 780 O O . TRP A 1 96 ? 21.175 -4.073 -45.144 1.00 92.69 96 TRP A O 1
ATOM 790 N N . ALA A 1 97 ? 22.757 -3.639 -43.602 1.00 94.62 97 ALA A N 1
ATOM 791 C CA . ALA A 1 97 ? 23.883 -4.100 -44.410 1.00 94.62 97 ALA A CA 1
ATOM 792 C C . ALA A 1 97 ? 23.740 -5.583 -44.793 1.00 94.62 97 ALA A C 1
ATOM 794 O O . ALA A 1 97 ? 23.858 -5.931 -45.973 1.00 94.62 97 ALA A O 1
ATOM 795 N N . ARG A 1 98 ? 23.388 -6.448 -43.831 1.00 93.31 98 ARG A N 1
ATOM 796 C CA . ARG A 1 98 ? 23.102 -7.872 -44.081 1.00 93.31 98 ARG A CA 1
ATOM 797 C C . ARG A 1 98 ? 21.966 -8.060 -45.082 1.00 93.31 98 ARG A C 1
ATOM 799 O O . ARG A 1 98 ? 22.083 -8.847 -46.022 1.00 93.31 98 ARG A O 1
ATOM 806 N N . THR A 1 99 ? 20.875 -7.316 -44.922 1.00 90.88 99 THR A N 1
ATOM 807 C CA . THR A 1 99 ? 19.718 -7.387 -45.826 1.00 90.88 99 THR A CA 1
ATOM 808 C C . THR A 1 99 ? 20.079 -6.925 -47.240 1.00 90.88 99 THR A C 1
ATOM 810 O O . THR A 1 99 ? 19.656 -7.540 -48.227 1.00 90.88 99 THR A O 1
ATOM 813 N N . GLN A 1 100 ? 20.891 -5.871 -47.362 1.00 92.56 100 GLN A N 1
ATOM 814 C CA . GLN A 1 100 ? 21.381 -5.374 -48.645 1.00 92.56 100 GLN A CA 1
ATOM 815 C C . GLN A 1 100 ? 22.276 -6.407 -49.344 1.00 92.56 100 GLN A C 1
ATOM 817 O O . GLN A 1 100 ? 22.121 -6.636 -50.548 1.00 92.56 100 GLN A O 1
ATOM 822 N N . GLU A 1 101 ? 23.180 -7.054 -48.605 1.00 92.69 101 GLU A N 1
ATOM 823 C CA . GLU A 1 101 ? 24.064 -8.089 -49.141 1.00 92.69 101 GLU A CA 1
ATOM 824 C C . GLU A 1 101 ? 23.281 -9.311 -49.632 1.00 92.69 101 GLU A C 1
ATOM 826 O O . GLU A 1 101 ? 23.454 -9.713 -50.786 1.00 92.69 101 GLU A O 1
ATOM 831 N N . LEU A 1 102 ? 22.346 -9.819 -48.822 1.00 93.25 102 LEU A N 1
ATOM 832 C CA . LEU A 1 102 ? 21.452 -10.915 -49.209 1.00 93.25 102 LEU A CA 1
ATOM 833 C C . LEU A 1 102 ? 20.642 -10.565 -50.462 1.00 93.25 102 LEU A C 1
ATOM 835 O O . LEU A 1 102 ? 20.535 -11.370 -51.386 1.00 93.25 102 LEU A O 1
ATOM 839 N N . SER A 1 103 ? 20.112 -9.342 -50.540 1.00 92.62 103 SER A N 1
ATOM 840 C CA . SER A 1 103 ? 19.357 -8.875 -51.709 1.00 92.62 103 SER A CA 1
ATOM 841 C C . SER A 1 103 ? 20.224 -8.837 -52.973 1.00 92.62 103 SER A C 1
ATOM 843 O O . SER A 1 103 ? 19.784 -9.253 -54.049 1.00 92.62 103 SER A O 1
ATOM 845 N N . ARG A 1 104 ? 21.478 -8.376 -52.852 1.00 90.62 104 ARG A N 1
ATOM 846 C CA . ARG A 1 104 ? 22.446 -8.342 -53.958 1.00 90.62 104 ARG A CA 1
ATOM 847 C C . ARG A 1 104 ? 22.822 -9.747 -54.420 1.00 90.62 104 ARG A C 1
ATOM 849 O O . ARG A 1 104 ? 22.918 -9.983 -55.624 1.00 90.62 104 ARG A O 1
ATOM 856 N N . GLU A 1 105 ? 23.017 -10.675 -53.490 1.00 90.25 105 GLU A N 1
ATOM 857 C CA . GLU A 1 105 ? 23.337 -12.068 -53.801 1.00 90.25 105 GLU A CA 1
ATOM 858 C C . GLU A 1 105 ? 22.163 -12.787 -54.477 1.00 90.25 105 GLU A C 1
ATOM 860 O O . GLU A 1 105 ? 22.358 -13.447 -55.498 1.00 90.25 105 GLU A O 1
ATOM 865 N N . VAL A 1 106 ? 20.932 -12.583 -53.993 1.00 91.56 106 VAL A N 1
ATOM 866 C CA . VAL A 1 106 ? 19.710 -13.095 -54.637 1.00 91.56 106 VAL A CA 1
ATOM 867 C C . VAL A 1 106 ? 19.600 -12.587 -56.074 1.00 91.56 106 VAL A C 1
ATOM 869 O O . VAL A 1 106 ? 19.328 -13.374 -56.983 1.00 91.56 106 VAL A O 1
ATOM 872 N N . LEU A 1 107 ? 19.854 -11.294 -56.306 1.00 89.81 107 LEU A N 1
ATOM 873 C CA . LEU A 1 107 ? 19.841 -10.729 -57.654 1.00 89.81 107 LEU A CA 1
ATOM 874 C C . LEU A 1 107 ? 20.932 -11.351 -58.537 1.00 89.81 107 LEU A C 1
ATOM 876 O O . LEU A 1 107 ? 20.659 -11.698 -59.687 1.00 89.81 107 LEU A O 1
ATOM 880 N N . ARG A 1 108 ? 22.144 -11.540 -57.999 1.00 89.56 108 ARG A N 1
ATOM 881 C CA . ARG A 1 108 ? 23.259 -12.167 -58.722 1.00 89.56 108 ARG A CA 1
ATOM 882 C C . ARG A 1 108 ? 22.934 -13.603 -59.122 1.00 89.56 108 ARG A C 1
ATOM 884 O O . ARG A 1 108 ? 23.103 -13.956 -60.283 1.00 89.56 108 ARG A O 1
ATOM 891 N N . LYS A 1 109 ? 22.403 -14.400 -58.192 1.00 87.50 109 LYS A N 1
ATOM 892 C CA . LYS A 1 109 ? 21.994 -15.787 -58.446 1.00 87.50 109 LYS A CA 1
ATOM 893 C C . LYS A 1 109 ? 20.859 -15.867 -59.468 1.00 87.50 109 LYS A C 1
ATOM 895 O O . LYS A 1 109 ? 20.853 -16.763 -60.304 1.00 87.50 109 LYS A O 1
ATOM 900 N N . LYS A 1 110 ? 19.918 -14.916 -59.437 1.00 84.75 110 LYS A N 1
ATOM 901 C CA . LYS A 1 110 ? 18.839 -14.825 -60.432 1.00 84.75 110 LYS A CA 1
ATOM 902 C C . LYS A 1 110 ? 19.377 -14.519 -61.835 1.00 84.75 110 LYS A C 1
ATOM 904 O O . LYS A 1 110 ? 18.910 -15.118 -62.798 1.00 84.75 110 LYS A O 1
ATOM 909 N N . LEU A 1 111 ? 20.355 -13.616 -61.945 1.00 82.94 111 LEU A N 1
ATOM 910 C CA . LEU A 1 111 ? 21.027 -13.308 -63.211 1.00 82.94 111 LEU A CA 1
ATOM 911 C C . LEU A 1 111 ? 21.818 -14.516 -63.739 1.00 82.94 111 LEU A C 1
ATOM 913 O O . LEU A 1 111 ? 21.792 -14.784 -64.933 1.00 82.94 111 LEU A O 1
ATOM 917 N N . GLU A 1 112 ? 22.500 -15.246 -62.856 1.00 77.00 112 GLU A N 1
ATOM 918 C CA . GLU A 1 112 ? 23.280 -16.436 -63.209 1.00 77.00 112 GLU A CA 1
ATOM 919 C C . GLU A 1 112 ? 22.388 -17.589 -63.691 1.00 77.00 112 GLU A C 1
ATOM 921 O O . GLU A 1 112 ? 22.658 -18.156 -64.745 1.00 77.00 112 GLU A O 1
ATOM 926 N N . ALA A 1 113 ? 21.271 -17.860 -63.005 1.00 75.00 113 ALA A N 1
ATOM 927 C CA . ALA A 1 113 ? 20.291 -18.862 -63.433 1.00 75.00 113 ALA A CA 1
ATOM 928 C C . ALA A 1 113 ? 19.670 -18.535 -64.805 1.00 75.00 113 ALA A C 1
ATOM 930 O O . ALA A 1 113 ? 19.519 -19.413 -65.646 1.00 75.00 113 ALA A O 1
ATOM 931 N N . SER A 1 114 ? 19.381 -17.254 -65.065 1.00 64.69 114 SER A N 1
ATOM 932 C CA . SER A 1 114 ? 18.914 -16.785 -66.379 1.00 64.69 114 SER A CA 1
ATOM 933 C C . SER A 1 114 ? 19.948 -16.967 -67.494 1.00 64.69 114 SER A C 1
ATOM 935 O O . SER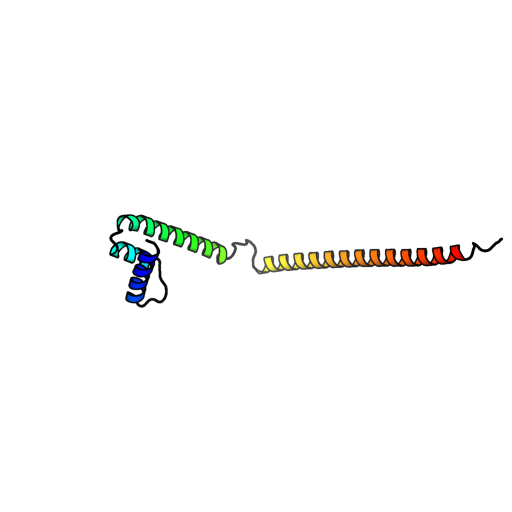 A 1 114 ? 19.577 -16.909 -68.661 1.00 64.69 114 SER A O 1
ATOM 937 N N . ARG A 1 115 ? 21.233 -17.112 -67.158 1.00 62.50 115 ARG A N 1
ATOM 938 C CA . ARG A 1 115 ? 22.328 -17.246 -68.123 1.00 62.50 115 ARG A CA 1
ATOM 939 C C . ARG A 1 115 ? 22.586 -18.704 -68.498 1.00 62.50 115 ARG A C 1
ATOM 941 O O . ARG A 1 115 ? 23.042 -18.961 -69.598 1.00 62.50 115 ARG A O 1
ATOM 948 N N . THR A 1 116 ? 22.284 -19.639 -67.600 1.00 57.72 116 THR A N 1
ATOM 949 C CA . THR A 1 116 ? 22.450 -21.083 -67.825 1.00 57.72 116 THR A CA 1
ATOM 950 C C . THR A 1 116 ? 21.304 -21.730 -68.606 1.00 57.72 116 THR A C 1
ATOM 952 O O . THR A 1 116 ? 21.494 -22.817 -69.138 1.00 57.72 116 THR A O 1
ATOM 955 N N . ASP A 1 117 ? 20.137 -21.082 -68.694 1.00 55.28 117 ASP A N 1
ATOM 956 C CA . ASP A 1 117 ? 18.997 -21.577 -69.486 1.00 55.28 117 ASP A CA 1
ATOM 957 C C . ASP A 1 117 ? 19.165 -21.351 -71.008 1.00 55.28 117 ASP A C 1
ATOM 959 O O . ASP A 1 117 ? 18.474 -21.998 -71.791 1.00 55.28 117 ASP A O 1
ATOM 963 N N . ASP A 1 118 ? 20.087 -20.475 -71.434 1.00 54.59 118 ASP A N 1
ATOM 964 C CA . ASP A 1 118 ? 20.319 -20.119 -72.851 1.00 54.59 118 ASP A CA 1
ATOM 965 C C . ASP A 1 118 ? 21.363 -21.032 -73.541 1.00 54.59 118 ASP A C 1
ATOM 967 O O . ASP A 1 118 ? 21.398 -21.122 -74.764 1.00 54.59 118 ASP A O 1
ATOM 971 N N . ASP A 1 119 ? 22.177 -21.768 -72.768 1.00 50.84 119 ASP A N 1
ATOM 972 C CA . ASP A 1 119 ? 23.241 -22.657 -73.279 1.00 50.84 119 ASP A CA 1
ATOM 973 C C . ASP A 1 119 ? 22.794 -24.135 -73.426 1.00 50.84 119 ASP A C 1
ATOM 975 O O . ASP A 1 119 ? 23.614 -25.012 -73.698 1.00 50.84 119 ASP A O 1
ATOM 979 N N . ASN A 1 120 ? 21.499 -24.441 -73.256 1.00 52.50 120 ASN A N 1
ATOM 980 C CA . ASN A 1 120 ? 20.931 -25.789 -73.430 1.00 52.50 120 ASN A CA 1
ATOM 981 C C . ASN A 1 120 ? 19.989 -25.868 -74.650 1.00 52.50 120 ASN A C 1
ATOM 983 O O . ASN A 1 120 ? 18.844 -26.308 -74.545 1.00 52.50 120 ASN A O 1
ATOM 987 N N . TYR A 1 121 ? 20.478 -25.403 -75.800 1.00 54.56 121 TYR A N 1
ATOM 988 C CA . TYR A 1 121 ? 19.905 -25.630 -77.131 1.00 54.56 121 TYR A CA 1
ATOM 989 C C . TYR A 1 121 ? 21.048 -25.959 -78.104 1.00 54.56 121 TYR A C 1
ATOM 991 O O . TYR A 1 121 ? 21.498 -25.098 -78.853 1.00 54.56 121 TYR A O 1
ATOM 999 N N . ASP A 1 122 ? 21.542 -27.197 -78.070 1.00 52.91 122 ASP A N 1
ATOM 1000 C CA . ASP A 1 122 ? 22.260 -27.786 -79.210 1.00 52.91 122 ASP A CA 1
ATOM 1001 C C . ASP A 1 122 ? 22.059 -29.318 -79.212 1.00 52.91 122 ASP A C 1
ATOM 1003 O O . ASP A 1 122 ? 22.745 -30.051 -78.495 1.00 52.91 122 ASP A O 1
ATOM 1007 N N . ASP A 1 123 ? 21.046 -29.767 -79.965 1.00 46.56 123 ASP A N 1
ATOM 1008 C CA . ASP A 1 123 ? 20.928 -31.074 -80.649 1.00 46.56 123 ASP A CA 1
ATOM 1009 C C . ASP A 1 123 ? 20.188 -30.852 -81.982 1.00 46.56 123 ASP A C 1
ATOM 1011 O O . ASP A 1 123 ? 19.130 -30.170 -81.962 1.00 46.56 123 ASP A O 1
#

Sequence (123 aa):
FIHTLALQANAVCEQQAKKLIHPDHIVTALDNLGFNSYKKNCLNAMETAQEEMAQKRKKLHGKPTSIYSQEELRRQQEILFEQAREELQQLEEDDWARTQELSREVLRKKLEASRTDDDNYDD

Radius of gyration: 36.98 Å; chains: 1; bounding box: 48×47×106 Å

Secondary structure (DSSP, 8-state):
-HHHHHHHHHHHHHHTT-SS--HHHHHHHHHHTT-HHHHHHHHHHHHHHHHHHHHHHHHHHS----SS-HHHHHHHHHHHHHHHHHHHHHHHHHHHHHHHHHHHHHHHHHHHHHHHSSS----